Protein AF-B9SGA0-F1 (afdb_monomer_lite)

Secondary structure (DSSP, 8-state):
------S-----SSPPPGGG---SS---SS-SSEEEEEEEEE--SSSEEEE----PPTTEEEEEESSEEEE-STT-EEEEEEEEEE-S---PPP--------

Foldseek 3Di:
DDDDDPDDDDDDPDDDDPLAPQDPDGDDPPQPAKDKYKHKDFAQDAWDKDADDDDDDPQKDKDKPPRIDTGHGHGDMDMIMMMIHGNPDDPDDPPPPPDDDD

InterPro domains:
  IPR041469 Subtilisin-like protease, fibronectin type-III domain [PF17766] (20-87)

Sequence (102 aa):
MSNFVDKSYNCPSAKISLLDFNYPSSTVPNLSENATLTRTLKNVGTPGVYTVRIRARKGISIKIVPTRLKFSKVHEEKSFKHSMVSRGAQCKEPNSSEKSNN

Structure (mmCIF, N/CA/C/O backbone):
data_AF-B9SGA0-F1
#
_entry.id   AF-B9SGA0-F1
#
loop_
_atom_site.group_PDB
_atom_site.id
_atom_site.type_symbol
_atom_site.label_atom_id
_atom_site.label_alt_id
_atom_site.label_comp_id
_atom_site.label_asym_id
_atom_site.label_entity_id
_atom_site.label_seq_id
_atom_site.pdbx_PDB_ins_code
_atom_site.Cartn_x
_atom_site.Cartn_y
_atom_site.Cartn_z
_atom_site.occupancy
_atom_site.B_iso_or_equiv
_atom_site.auth_seq_id
_atom_site.auth_comp_id
_atom_site.auth_asym_id
_atom_site.auth_atom_id
_atom_site.pdbx_PDB_model_num
ATOM 1 N N . MET A 1 1 ? -31.562 17.131 -8.880 1.00 44.41 1 MET A N 1
ATOM 2 C CA . MET A 1 1 ? -31.060 18.286 -9.655 1.00 44.41 1 MET A CA 1
ATOM 3 C C . MET A 1 1 ? -29.544 18.184 -9.709 1.00 44.41 1 MET A C 1
ATOM 5 O O . MET A 1 1 ? -28.936 18.131 -8.648 1.00 44.41 1 MET A O 1
ATOM 9 N N . SER A 1 2 ? -28.939 18.057 -10.892 1.00 53.75 2 SER A N 1
ATOM 10 C CA . SER A 1 2 ? -27.478 18.075 -11.037 1.00 53.75 2 SER A CA 1
ATOM 11 C C . SER A 1 2 ? -27.015 19.504 -11.304 1.00 53.75 2 SER A C 1
ATOM 13 O O . SER A 1 2 ? -27.454 20.129 -12.265 1.00 53.75 2 SER A O 1
ATOM 15 N N . ASN A 1 3 ? -26.128 20.015 -10.455 1.00 66.00 3 ASN A N 1
ATOM 16 C CA . ASN A 1 3 ? -25.464 21.289 -10.693 1.00 66.00 3 ASN A CA 1
ATOM 17 C C . ASN A 1 3 ? -24.297 21.041 -11.648 1.00 66.00 3 ASN A C 1
ATOM 19 O O . ASN A 1 3 ? -23.238 20.574 -11.230 1.00 66.00 3 ASN A O 1
ATOM 23 N N . PHE A 1 4 ? -24.510 21.306 -12.933 1.00 71.56 4 PHE A N 1
ATOM 24 C CA . PHE A 1 4 ? -23.408 21.399 -13.880 1.00 71.56 4 PHE A CA 1
ATOM 25 C C . PHE A 1 4 ? -22.698 22.731 -13.646 1.00 71.56 4 PHE A C 1
ATOM 27 O O . PHE A 1 4 ? -23.322 23.790 -13.620 1.00 71.56 4 PHE A O 1
ATOM 34 N N . VAL A 1 5 ? -21.394 22.665 -13.388 1.00 75.88 5 VAL A N 1
ATOM 35 C CA . VAL A 1 5 ? -20.569 23.851 -13.168 1.00 75.88 5 VAL A CA 1
ATOM 36 C C . VAL A 1 5 ? -20.267 24.461 -14.534 1.00 75.88 5 VAL A C 1
ATOM 38 O O . VAL A 1 5 ? -19.469 23.916 -15.285 1.00 75.88 5 VAL A O 1
ATOM 41 N N . ASP A 1 6 ? -20.882 25.602 -14.837 1.00 74.31 6 ASP A N 1
ATOM 42 C CA . ASP A 1 6 ? -20.720 26.344 -16.102 1.00 74.31 6 ASP A CA 1
ATOM 43 C C . ASP A 1 6 ? -19.403 27.158 -16.155 1.00 74.31 6 ASP A C 1
ATOM 45 O O . ASP A 1 6 ? -19.287 28.199 -16.799 1.00 74.31 6 ASP A O 1
ATOM 49 N N . LYS A 1 7 ? -18.390 26.722 -15.392 1.00 80.81 7 LYS A N 1
ATOM 50 C CA . LYS A 1 7 ? -17.069 27.355 -15.280 1.00 80.81 7 LYS A CA 1
ATOM 51 C C . LYS A 1 7 ? -15.987 26.353 -15.655 1.00 80.81 7 LYS A C 1
ATOM 53 O O . LYS A 1 7 ? -16.015 25.210 -15.205 1.00 80.81 7 LYS A O 1
ATOM 58 N N . SER A 1 8 ? -15.001 26.813 -16.425 1.00 84.19 8 SER A N 1
ATOM 59 C CA . SER A 1 8 ? -13.836 26.007 -16.797 1.00 84.19 8 SER A CA 1
ATOM 60 C C . SER A 1 8 ? -13.065 25.551 -15.553 1.00 84.19 8 SER A C 1
ATOM 62 O O . SER A 1 8 ? -12.683 26.371 -14.713 1.00 84.19 8 SER A O 1
ATOM 64 N N . TYR A 1 9 ? -12.843 24.240 -15.432 1.00 85.00 9 TYR A N 1
ATOM 65 C CA . TYR A 1 9 ? -11.999 23.655 -14.395 1.00 85.00 9 TYR A CA 1
ATOM 66 C C . TYR A 1 9 ? -10.573 23.509 -14.921 1.00 85.00 9 TYR A C 1
ATOM 68 O O . TYR A 1 9 ? -10.313 22.743 -15.848 1.00 85.00 9 TYR A O 1
ATOM 76 N N . ASN A 1 10 ? -9.637 24.221 -14.298 1.00 87.12 10 ASN A N 1
ATOM 77 C CA . ASN A 1 10 ? -8.222 24.059 -14.597 1.00 87.12 10 ASN A CA 1
ATOM 78 C C . ASN A 1 10 ? -7.682 22.850 -13.831 1.00 87.12 10 ASN A C 1
ATOM 80 O O . ASN A 1 10 ? -7.565 22.884 -12.603 1.00 87.12 10 ASN A O 1
ATOM 84 N N . CYS A 1 11 ? -7.348 21.785 -14.560 1.00 84.12 11 CYS A N 1
ATOM 85 C CA . CYS A 1 11 ? -6.691 20.622 -13.980 1.00 84.12 11 CYS A CA 1
ATOM 86 C C . CYS A 1 11 ? -5.338 21.021 -13.364 1.00 84.12 11 CYS A C 1
ATOM 88 O O . CYS A 1 11 ? -4.612 21.823 -13.959 1.00 84.12 11 CYS A O 1
ATOM 90 N N . PRO A 1 12 ? -4.961 20.447 -12.207 1.00 87.25 12 PRO A N 1
ATOM 91 C CA . PRO A 1 12 ? -3.643 20.668 -11.630 1.00 87.25 12 PRO A CA 1
ATOM 92 C C . PRO A 1 12 ? -2.533 20.338 -12.633 1.00 87.25 12 PRO A C 1
ATOM 94 O O . PRO A 1 12 ? -2.554 19.284 -13.266 1.00 87.25 12 PRO A O 1
ATOM 97 N N . SER A 1 13 ? -1.526 21.205 -12.734 1.00 85.38 13 SER A N 1
ATOM 98 C CA . SER A 1 13 ? -0.374 20.992 -13.625 1.00 85.38 13 SER A CA 1
ATOM 99 C C . SER A 1 13 ? 0.526 19.834 -13.175 1.00 85.38 13 SER A C 1
ATOM 101 O O . SER A 1 13 ? 1.343 19.333 -13.949 1.00 85.38 13 SER A O 1
ATOM 103 N N . ALA A 1 14 ? 0.408 19.417 -11.910 1.00 86.75 14 ALA A N 1
ATOM 104 C CA . ALA A 1 14 ? 1.141 18.285 -11.369 1.00 86.75 14 ALA A CA 1
ATOM 105 C C . ALA A 1 14 ? 0.648 16.981 -12.009 1.00 86.75 14 ALA A C 1
ATOM 107 O O . ALA A 1 14 ? -0.536 16.647 -11.949 1.00 86.75 14 ALA A O 1
ATOM 108 N N . LYS A 1 15 ? 1.574 16.218 -12.598 1.00 82.00 15 LYS A N 1
ATOM 109 C CA . LYS A 1 15 ? 1.257 14.911 -13.175 1.00 82.00 15 LYS A CA 1
ATOM 110 C C . LYS A 1 15 ? 0.830 13.955 -12.065 1.00 82.00 15 LYS A C 1
ATOM 112 O O . LYS A 1 15 ? 1.615 13.640 -11.173 1.00 82.00 15 LYS A O 1
ATOM 117 N N . ILE A 1 16 ? -0.404 13.472 -12.147 1.00 83.38 16 ILE A N 1
ATOM 118 C CA . ILE A 1 16 ? -0.903 12.415 -11.272 1.00 83.38 16 ILE A CA 1
ATOM 119 C C . ILE A 1 16 ? -0.401 11.079 -11.818 1.00 83.38 16 ILE A C 1
ATOM 121 O O . ILE A 1 16 ? -0.574 10.761 -12.994 1.00 83.38 16 ILE A O 1
ATOM 125 N N . SER A 1 17 ? 0.221 10.287 -10.953 1.00 85.62 17 SER A N 1
ATOM 126 C CA . SER A 1 17 ? 0.647 8.934 -11.284 1.00 85.62 17 SER A CA 1
ATOM 127 C C . SER A 1 17 ? -0.562 7.999 -11.303 1.00 85.62 17 SER A C 1
ATOM 129 O O . SER A 1 17 ? -1.212 7.781 -10.279 1.00 85.62 17 SER A O 1
ATOM 131 N N . LEU A 1 18 ? -0.843 7.395 -12.460 1.00 86.00 18 LEU A N 1
ATOM 132 C CA . LEU A 1 18 ? -1.872 6.353 -12.580 1.00 86.00 18 LEU A CA 1
ATOM 133 C C . LEU A 1 18 ? -1.567 5.139 -11.689 1.00 86.00 18 LEU A C 1
ATOM 135 O O . LEU A 1 18 ? -2.479 4.435 -11.258 1.00 86.00 18 LEU A O 1
ATOM 139 N N . LEU A 1 19 ? -0.289 4.912 -11.364 1.00 87.88 19 LEU A N 1
ATOM 140 C CA . LEU A 1 19 ? 0.126 3.833 -10.475 1.00 87.88 19 LEU A CA 1
ATOM 141 C C . LEU A 1 19 ? -0.335 4.053 -9.032 1.00 87.88 19 LEU A C 1
ATOM 143 O O . LEU A 1 19 ? -0.446 3.073 -8.301 1.00 87.88 19 LEU A O 1
ATOM 147 N N . ASP A 1 20 ? -0.660 5.280 -8.625 1.00 84.31 20 ASP A N 1
ATOM 148 C CA . ASP A 1 20 ? -1.061 5.617 -7.253 1.00 84.31 20 ASP A CA 1
ATOM 149 C C . ASP A 1 20 ? -2.583 5.669 -7.048 1.00 84.31 20 ASP A C 1
ATOM 151 O O . ASP A 1 20 ? -3.059 5.955 -5.950 1.00 84.31 20 ASP A O 1
ATOM 155 N N . PHE A 1 21 ? -3.369 5.320 -8.071 1.00 90.50 21 PHE A N 1
ATOM 156 C CA . PHE A 1 21 ?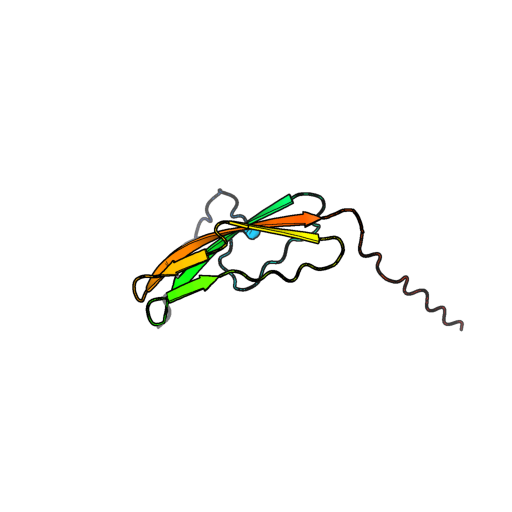 -4.819 5.194 -7.936 1.00 90.50 21 PHE A CA 1
ATOM 157 C C . PHE A 1 21 ? -5.170 4.081 -6.948 1.00 90.50 21 PHE A C 1
ATOM 159 O O . PHE A 1 21 ? -4.704 2.950 -7.084 1.00 90.50 21 PHE A O 1
ATOM 166 N N . ASN A 1 22 ? -6.038 4.369 -5.977 1.00 92.19 22 ASN A N 1
ATOM 167 C CA . ASN A 1 22 ? -6.440 3.404 -4.953 1.00 92.19 22 ASN A CA 1
ATOM 168 C C . ASN A 1 22 ? -7.472 2.384 -5.471 1.00 92.19 22 ASN A C 1
ATOM 170 O O . ASN A 1 22 ? -8.592 2.293 -4.972 1.00 92.19 22 ASN A O 1
ATOM 174 N N . TYR A 1 23 ? -7.101 1.650 -6.515 1.00 93.19 23 TYR A N 1
ATOM 175 C CA . TYR A 1 23 ? -7.946 0.682 -7.199 1.00 93.19 23 TYR A CA 1
ATOM 176 C C . TYR A 1 23 ? -7.677 -0.745 -6.680 1.00 93.19 23 TYR A C 1
ATOM 178 O O . TYR A 1 23 ? -6.535 -1.052 -6.315 1.00 93.19 23 TYR A O 1
ATOM 186 N N . PRO A 1 24 ? -8.688 -1.641 -6.646 1.00 92.19 24 PRO A N 1
ATOM 187 C CA . PRO A 1 24 ? -8.530 -3.018 -6.159 1.00 92.19 24 PRO A CA 1
ATOM 188 C C . PRO A 1 24 ? -7.679 -3.911 -7.077 1.00 92.19 24 PRO A C 1
ATOM 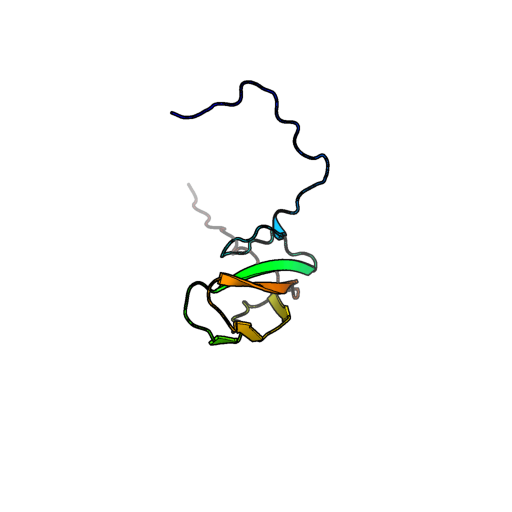190 O O . PRO A 1 24 ? -7.385 -5.053 -6.725 1.00 92.19 24 PRO A O 1
ATOM 193 N N . SER A 1 25 ? -7.265 -3.405 -8.238 1.00 91.75 25 SER A N 1
ATOM 194 C CA . SER A 1 25 ? -6.307 -4.043 -9.136 1.00 91.75 25 SER A CA 1
ATOM 195 C C . SER A 1 25 ? -5.186 -3.072 -9.511 1.00 91.75 25 SER A C 1
ATOM 197 O O . SER A 1 25 ? -5.331 -1.851 -9.437 1.00 91.75 25 SER A O 1
ATOM 199 N N . SER A 1 26 ? -4.043 -3.633 -9.900 1.00 87.06 26 SER A N 1
ATOM 200 C CA . SER A 1 26 ? -2.869 -2.875 -10.329 1.00 87.06 26 SER A CA 1
ATOM 201 C C . SER A 1 26 ? -2.429 -3.368 -11.699 1.00 87.06 26 SER A C 1
ATOM 203 O O . SER A 1 26 ? -2.108 -4.546 -11.851 1.00 87.06 26 SER A O 1
ATOM 205 N N . THR A 1 27 ? -2.357 -2.454 -12.664 1.00 88.44 27 THR A N 1
ATOM 206 C CA . THR A 1 27 ? -1.791 -2.709 -13.990 1.00 88.44 27 THR A CA 1
ATOM 207 C C . THR A 1 27 ? -0.566 -1.828 -14.161 1.00 88.44 27 THR A C 1
ATOM 209 O O . THR A 1 27 ? -0.665 -0.606 -14.078 1.00 88.44 27 THR A O 1
ATOM 212 N N . VAL A 1 28 ? 0.588 -2.452 -14.392 1.00 87.88 28 VAL A N 1
ATOM 213 C CA . VAL A 1 28 ? 1.826 -1.749 -14.734 1.00 87.88 28 VAL A CA 1
ATOM 214 C C . VAL A 1 28 ? 2.111 -2.020 -16.210 1.00 87.88 28 VAL A C 1
ATOM 216 O O . VAL A 1 28 ? 2.482 -3.149 -16.542 1.00 87.88 28 VAL A O 1
ATOM 219 N N . PRO A 1 29 ? 1.904 -1.042 -17.108 1.00 83.50 29 PRO A N 1
ATOM 220 C CA . PRO A 1 29 ? 2.264 -1.211 -18.508 1.00 83.50 29 PRO A CA 1
ATOM 221 C C . PRO A 1 29 ? 3.787 -1.300 -18.627 1.00 83.50 29 PRO A C 1
ATOM 223 O O . PRO A 1 29 ? 4.495 -0.550 -17.961 1.00 83.50 29 PRO A O 1
ATOM 226 N N . ASN A 1 30 ? 4.280 -2.204 -19.478 1.00 82.56 30 ASN A N 1
ATOM 227 C CA . ASN A 1 30 ? 5.702 -2.335 -19.810 1.00 82.56 30 ASN A CA 1
ATOM 228 C C . ASN A 1 30 ? 6.621 -2.338 -18.576 1.00 82.56 30 ASN A C 1
ATOM 230 O O . ASN A 1 30 ? 7.427 -1.431 -18.386 1.00 82.56 30 ASN A O 1
ATOM 234 N N . LEU A 1 31 ? 6.503 -3.370 -17.733 1.00 84.50 31 LEU A N 1
ATOM 235 C CA . LEU A 1 31 ? 7.372 -3.565 -16.569 1.00 84.50 31 LEU A CA 1
ATOM 236 C C . LEU A 1 31 ? 8.809 -3.927 -17.011 1.00 84.50 31 LEU A C 1
ATOM 238 O O . LEU A 1 31 ? 9.220 -5.084 -16.933 1.00 84.50 31 LEU A O 1
ATOM 242 N N . SER A 1 32 ? 9.557 -2.946 -17.515 1.00 71.25 32 SER A N 1
ATOM 243 C CA . SER A 1 32 ? 10.982 -3.050 -17.863 1.00 71.25 32 SER A CA 1
ATOM 244 C C . SER A 1 32 ? 11.888 -2.850 -16.648 1.00 71.25 32 SER A C 1
ATOM 246 O O . SER A 1 32 ? 12.975 -3.417 -16.588 1.00 71.25 32 SER A O 1
ATOM 248 N N . GLU A 1 33 ? 11.419 -2.083 -15.663 1.00 76.38 33 GLU A N 1
ATOM 249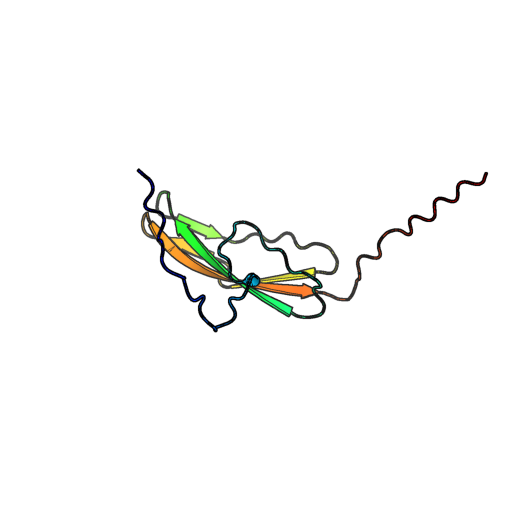 C CA . GLU A 1 33 ? 12.156 -1.732 -14.450 1.00 76.38 33 GLU A CA 1
ATOM 250 C C . GLU A 1 33 ? 11.419 -2.215 -13.180 1.00 76.38 33 GLU A C 1
ATOM 252 O O . GLU A 1 33 ? 10.867 -3.319 -13.119 1.00 76.38 33 GLU A O 1
ATOM 257 N N . ASN A 1 34 ? 11.427 -1.379 -12.139 1.00 89.00 34 ASN A N 1
ATOM 258 C CA . ASN A 1 34 ? 10.728 -1.551 -10.879 1.00 89.00 34 ASN A CA 1
ATOM 259 C C . ASN A 1 34 ? 9.565 -0.557 -10.806 1.00 89.00 34 ASN A C 1
ATOM 261 O O . ASN A 1 34 ? 9.772 0.651 -10.888 1.00 89.00 34 ASN A O 1
ATOM 265 N N . ALA A 1 35 ? 8.354 -1.056 -10.578 1.00 91.25 35 ALA A N 1
ATOM 266 C CA . ALA A 1 35 ? 7.195 -0.219 -10.305 1.00 91.25 35 ALA A CA 1
ATOM 267 C C . ALA A 1 35 ? 6.807 -0.339 -8.835 1.00 91.25 35 ALA A C 1
ATOM 269 O O . ALA A 1 35 ? 6.546 -1.438 -8.349 1.00 91.25 35 ALA A O 1
ATOM 270 N N . THR A 1 36 ? 6.738 0.790 -8.131 1.00 92.62 36 THR A N 1
ATOM 271 C CA . THR A 1 36 ? 6.247 0.849 -6.750 1.00 92.62 36 THR A CA 1
ATOM 272 C C . THR A 1 36 ? 4.920 1.584 -6.712 1.00 92.62 36 THR A C 1
ATOM 274 O O . THR A 1 36 ? 4.804 2.679 -7.247 1.00 92.62 36 THR A O 1
ATOM 277 N N . LEU A 1 37 ? 3.930 0.968 -6.074 1.00 92.62 37 LEU A N 1
ATOM 278 C CA . LEU A 1 37 ? 2.563 1.459 -6.001 1.00 92.62 37 LEU A CA 1
ATOM 279 C C . LEU A 1 37 ? 2.149 1.597 -4.537 1.00 92.62 37 LEU A C 1
ATOM 281 O O . LEU A 1 37 ? 2.435 0.714 -3.717 1.00 92.62 37 LEU A O 1
ATOM 285 N N . THR A 1 38 ? 1.437 2.675 -4.218 1.00 94.44 38 THR A N 1
ATOM 286 C CA . THR A 1 38 ? 0.865 2.893 -2.883 1.00 94.44 38 THR A CA 1
ATOM 287 C C . THR A 1 38 ? -0.635 2.623 -2.899 1.00 94.44 38 THR A C 1
ATOM 289 O O . THR A 1 38 ? -1.356 3.091 -3.778 1.00 94.44 38 THR A O 1
ATOM 292 N N . ARG A 1 39 ? -1.125 1.849 -1.931 1.00 95.06 39 ARG A N 1
ATOM 293 C CA . ARG A 1 39 ? -2.556 1.560 -1.762 1.00 95.06 39 ARG A CA 1
ATOM 294 C C . ARG A 1 39 ? -2.976 1.848 -0.337 1.00 95.06 39 ARG A C 1
ATOM 296 O O . ARG A 1 39 ? -2.204 1.593 0.585 1.00 95.06 39 ARG A O 1
ATOM 303 N N . THR A 1 40 ? -4.200 2.332 -0.170 1.00 96.31 40 THR A N 1
ATOM 304 C CA . THR A 1 40 ? -4.794 2.646 1.130 1.00 96.31 40 THR A CA 1
ATOM 305 C C . THR A 1 40 ? -6.038 1.801 1.324 1.00 96.31 40 THR A C 1
ATOM 307 O O . THR A 1 40 ? -6.986 1.864 0.547 1.00 96.31 40 THR A O 1
ATOM 310 N N . LEU A 1 41 ? -6.042 0.991 2.373 1.00 96.56 41 LEU A N 1
ATOM 311 C CA . LEU A 1 41 ? -7.183 0.168 2.740 1.00 96.56 41 LEU A CA 1
ATOM 312 C C . LEU A 1 41 ? -7.944 0.840 3.870 1.00 96.56 41 LEU A C 1
ATOM 314 O O . LEU A 1 41 ? -7.334 1.277 4.845 1.00 96.56 41 LEU A O 1
ATOM 318 N N . LYS A 1 42 ? -9.270 0.850 3.755 1.00 97.75 42 LYS A N 1
ATOM 319 C CA . LYS A 1 42 ? -10.184 1.240 4.823 1.00 97.75 42 LYS A CA 1
ATOM 320 C C . LYS A 1 42 ? -10.838 -0.005 5.395 1.00 97.75 42 LYS A C 1
ATOM 322 O O . LYS A 1 42 ? -11.458 -0.770 4.658 1.00 97.75 42 LYS A O 1
ATOM 327 N N . ASN A 1 43 ? -10.719 -0.206 6.701 1.00 98.12 43 ASN A N 1
ATOM 328 C CA . ASN A 1 43 ? -11.458 -1.269 7.362 1.00 98.12 43 ASN A CA 1
ATOM 329 C C . ASN A 1 43 ? -12.938 -0.883 7.466 1.00 98.12 43 ASN A C 1
ATOM 331 O O . ASN A 1 43 ? -13.272 0.119 8.087 1.00 98.12 43 ASN A O 1
ATOM 335 N N . VAL A 1 44 ? -13.823 -1.685 6.886 1.00 97.94 44 VAL A N 1
ATOM 336 C CA . VAL A 1 44 ? -15.283 -1.490 6.956 1.00 97.94 44 VAL A CA 1
ATOM 337 C C . VAL A 1 44 ? -15.975 -2.539 7.834 1.00 97.94 44 VAL A C 1
ATOM 339 O O . VAL A 1 44 ? -17.194 -2.535 7.942 1.00 97.94 44 VAL A O 1
ATOM 342 N N . GLY A 1 45 ? -15.203 -3.429 8.469 1.00 96.50 45 GLY A N 1
ATOM 343 C CA . GLY A 1 45 ? -15.690 -4.460 9.386 1.00 96.50 45 GLY A CA 1
ATOM 344 C C . GLY A 1 45 ? -15.125 -4.306 10.798 1.00 96.50 45 GLY A C 1
ATOM 345 O O . GLY A 1 45 ? -14.568 -3.267 11.162 1.00 96.50 45 GLY A O 1
ATOM 346 N N . THR A 1 46 ? -15.245 -5.356 11.608 1.00 97.94 46 THR A N 1
ATOM 347 C CA . THR A 1 46 ? -14.699 -5.384 12.973 1.00 97.94 46 THR A CA 1
ATOM 348 C C . THR A 1 46 ? -13.167 -5.256 12.982 1.00 97.94 46 THR A C 1
ATOM 350 O O . THR A 1 46 ? -12.514 -5.564 11.981 1.00 97.94 46 THR A O 1
ATOM 353 N N . PRO A 1 47 ? -12.560 -4.812 14.098 1.00 98.31 47 PRO A N 1
ATOM 354 C CA . PRO A 1 47 ? -11.106 -4.787 14.257 1.00 98.31 47 PRO A CA 1
ATOM 355 C C . PRO A 1 47 ? -10.455 -6.139 13.937 1.00 98.31 47 PRO A C 1
ATOM 357 O O . PRO A 1 47 ? -11.018 -7.193 14.229 1.00 98.31 47 PRO A O 1
ATOM 360 N N . GLY A 1 48 ? -9.256 -6.119 13.355 1.00 98.06 48 GLY A N 1
ATOM 361 C CA . GLY A 1 48 ? -8.587 -7.337 12.906 1.00 98.06 48 GLY A CA 1
ATOM 362 C C . GLY A 1 48 ? -7.176 -7.120 12.367 1.00 98.06 48 GLY A C 1
ATOM 363 O O . GLY A 1 48 ? -6.739 -5.994 12.123 1.00 98.06 48 GLY A O 1
ATOM 364 N N . VAL A 1 49 ? -6.447 -8.223 12.180 1.00 98.25 49 VAL A N 1
ATOM 365 C CA . VAL A 1 49 ? -5.095 -8.229 11.606 1.00 98.25 49 VAL A CA 1
ATOM 366 C C . VAL A 1 49 ? -5.113 -8.964 10.273 1.00 98.25 49 VAL A C 1
ATOM 368 O O . VAL A 1 49 ? -5.408 -10.154 10.211 1.00 98.25 49 VAL A O 1
ATOM 371 N N . TYR A 1 50 ? -4.731 -8.266 9.211 1.00 97.31 50 TYR A N 1
ATOM 372 C CA . TYR A 1 50 ? -4.672 -8.797 7.856 1.00 97.31 50 TYR A CA 1
ATOM 373 C C . TYR A 1 50 ? -3.221 -9.085 7.492 1.00 97.31 50 TYR A C 1
ATOM 375 O O . TYR A 1 50 ? -2.360 -8.217 7.625 1.00 97.31 50 TYR A O 1
ATOM 383 N N . THR A 1 51 ? -2.946 -10.309 7.040 1.00 97.88 51 THR A N 1
ATOM 384 C CA . THR A 1 51 ? -1.615 -10.726 6.579 1.00 97.88 51 THR A CA 1
ATOM 385 C C . THR A 1 51 ? -1.645 -10.953 5.077 1.00 97.88 51 THR A C 1
ATOM 387 O O . THR A 1 51 ? -2.494 -11.677 4.561 1.00 97.88 51 THR A O 1
ATOM 390 N N . VAL A 1 52 ? -0.700 -10.338 4.380 1.00 96.38 52 VAL A N 1
ATOM 391 C CA . VAL A 1 52 ? -0.576 -10.403 2.928 1.00 96.38 52 VAL A CA 1
ATOM 392 C C . VAL A 1 52 ? -0.186 -11.814 2.484 1.00 96.38 52 VAL A C 1
ATOM 394 O O . VAL A 1 52 ? 0.695 -12.446 3.067 1.00 96.38 52 VAL A O 1
ATOM 397 N N . ARG A 1 53 ? -0.812 -12.290 1.404 1.00 96.00 53 ARG A N 1
ATOM 398 C CA . ARG A 1 53 ? -0.424 -13.510 0.686 1.00 96.00 53 ARG A CA 1
ATOM 399 C C . ARG A 1 53 ? -0.111 -13.156 -0.761 1.00 96.00 53 ARG A C 1
ATOM 401 O O . ARG A 1 53 ? -0.880 -12.447 -1.400 1.00 96.00 53 ARG A O 1
ATOM 408 N N . ILE A 1 54 ? 1.012 -13.654 -1.270 1.00 93.25 54 ILE A N 1
ATOM 409 C CA . ILE A 1 54 ? 1.506 -13.331 -2.611 1.00 93.25 54 ILE A CA 1
ATOM 410 C C . ILE A 1 54 ? 1.533 -14.607 -3.445 1.00 93.25 54 ILE A C 1
ATOM 412 O O . ILE A 1 54 ? 2.098 -15.616 -3.030 1.00 93.25 54 ILE A O 1
ATOM 416 N N . ARG A 1 55 ? 0.945 -14.545 -4.640 1.00 92.69 55 ARG A N 1
ATOM 417 C CA . ARG A 1 55 ? 1.101 -15.553 -5.694 1.00 92.69 55 ARG A CA 1
ATOM 418 C C . ARG A 1 55 ? 1.721 -14.874 -6.909 1.00 92.69 55 ARG A C 1
ATOM 420 O O . ARG A 1 55 ? 1.014 -14.295 -7.727 1.00 92.69 55 ARG A O 1
ATOM 427 N N . ALA A 1 56 ? 3.048 -14.876 -6.976 1.00 88.56 56 ALA A N 1
ATOM 428 C CA . ALA A 1 56 ? 3.775 -14.252 -8.076 1.00 88.56 56 ALA A CA 1
ATOM 429 C C . ALA A 1 56 ? 3.771 -15.158 -9.318 1.00 88.56 56 ALA A C 1
ATOM 431 O O . ALA A 1 56 ? 3.927 -16.375 -9.205 1.00 88.56 56 ALA A O 1
ATOM 432 N N . ARG A 1 57 ? 3.601 -14.563 -10.504 1.00 86.75 57 ARG A N 1
ATOM 433 C CA . ARG A 1 57 ? 3.774 -15.266 -11.785 1.00 86.75 57 ARG A CA 1
ATOM 434 C C . ARG A 1 57 ? 5.265 -15.433 -12.099 1.00 86.75 57 ARG A C 1
ATOM 436 O O . ARG A 1 57 ? 6.096 -14.655 -11.630 1.00 86.75 57 ARG A O 1
ATOM 443 N N . LYS A 1 58 ? 5.604 -16.433 -12.920 1.00 87.88 58 LYS A N 1
ATOM 444 C CA . LYS A 1 58 ? 6.977 -16.647 -13.405 1.00 87.88 58 LYS A CA 1
ATOM 445 C C . LYS A 1 58 ? 7.495 -15.370 -14.078 1.00 87.88 58 LYS A C 1
ATOM 447 O O . LYS A 1 58 ? 6.759 -14.725 -14.813 1.00 87.88 58 LYS A O 1
ATOM 452 N N . GLY A 1 59 ? 8.746 -15.010 -13.802 1.00 87.19 59 GLY A N 1
ATOM 453 C CA . GLY A 1 59 ? 9.367 -13.806 -14.361 1.00 87.19 59 GLY A CA 1
ATOM 454 C C . GLY A 1 59 ? 8.992 -12.499 -13.655 1.00 87.19 59 GLY A C 1
ATOM 455 O O . GLY A 1 59 ? 9.510 -11.462 -14.043 1.00 87.19 59 GLY A O 1
ATOM 456 N N . ILE A 1 60 ? 8.163 -12.515 -12.603 1.00 89.75 60 ILE A N 1
ATOM 457 C CA . ILE A 1 60 ? 7.825 -11.314 -11.821 1.00 89.75 60 ILE A CA 1
ATOM 458 C C . ILE A 1 60 ? 8.126 -11.551 -10.341 1.00 89.75 60 ILE A C 1
ATOM 460 O O . ILE A 1 60 ? 7.754 -12.566 -9.758 1.00 89.75 60 ILE A O 1
ATOM 464 N N . SER A 1 61 ? 8.780 -10.580 -9.711 1.00 91.12 61 SER A N 1
ATOM 465 C CA . SER A 1 61 ? 8.983 -10.513 -8.266 1.00 91.12 61 SER A CA 1
ATOM 466 C C . SER A 1 61 ? 8.070 -9.460 -7.665 1.00 91.12 61 SER A C 1
ATOM 468 O O . SER A 1 61 ? 8.016 -8.343 -8.170 1.00 91.12 61 SER A O 1
ATOM 470 N N . ILE A 1 62 ? 7.406 -9.789 -6.559 1.00 93.25 62 ILE A N 1
ATOM 471 C CA . ILE A 1 62 ? 6.534 -8.857 -5.837 1.00 93.25 62 ILE A CA 1
ATOM 472 C C . ILE A 1 62 ? 7.033 -8.731 -4.397 1.00 93.25 62 ILE A C 1
ATOM 474 O O . ILE A 1 62 ? 7.263 -9.741 -3.731 1.00 93.25 62 ILE A O 1
ATOM 478 N N . LYS A 1 63 ? 7.186 -7.498 -3.910 1.00 94.50 63 LYS A N 1
ATOM 479 C CA . LYS A 1 63 ? 7.520 -7.175 -2.514 1.00 94.50 63 LYS A CA 1
ATOM 480 C C . LYS A 1 63 ? 6.443 -6.266 -1.937 1.00 94.50 63 LYS A C 1
ATOM 482 O O . LYS A 1 63 ? 6.049 -5.318 -2.600 1.00 94.50 63 LYS A O 1
ATOM 487 N N . ILE A 1 64 ? 5.982 -6.532 -0.714 1.00 95.50 64 ILE A N 1
ATOM 488 C CA . ILE A 1 64 ? 4.936 -5.741 -0.047 1.00 95.50 64 ILE A CA 1
ATOM 489 C C . ILE A 1 64 ? 5.406 -5.321 1.344 1.00 95.50 64 ILE A C 1
ATOM 491 O O . ILE A 1 64 ? 5.935 -6.147 2.087 1.00 95.50 64 ILE A O 1
ATOM 495 N N . VAL A 1 65 ? 5.218 -4.042 1.686 1.00 96.94 65 VAL A N 1
ATOM 496 C CA . VAL A 1 65 ? 5.587 -3.466 2.986 1.00 96.94 65 VAL A CA 1
ATOM 497 C C . VAL A 1 65 ? 4.497 -2.491 3.470 1.00 96.94 65 VAL A C 1
ATOM 499 O O . VAL A 1 65 ? 4.181 -1.544 2.748 1.00 96.94 65 VAL A O 1
ATOM 502 N N . PRO A 1 66 ? 3.955 -2.661 4.692 1.00 97.75 66 PRO A N 1
ATOM 503 C CA . PRO A 1 66 ? 4.151 -3.803 5.590 1.00 97.75 66 PRO A CA 1
ATOM 504 C C . PRO A 1 66 ? 3.411 -5.060 5.094 1.00 97.75 66 PRO A C 1
ATOM 506 O O . PRO A 1 66 ? 2.440 -4.974 4.348 1.00 97.75 66 PRO A O 1
ATOM 509 N N . THR A 1 67 ? 3.842 -6.247 5.534 1.00 97.38 67 THR A N 1
ATOM 510 C CA . THR A 1 67 ? 3.169 -7.526 5.212 1.00 97.38 67 THR A CA 1
ATOM 511 C C . THR A 1 67 ? 1.971 -7.823 6.115 1.00 97.38 67 THR A C 1
ATOM 513 O O . THR A 1 67 ? 1.194 -8.736 5.829 1.00 97.38 67 THR A O 1
ATOM 516 N N . ARG A 1 68 ? 1.815 -7.067 7.207 1.00 97.75 68 ARG A N 1
ATOM 517 C CA . ARG A 1 68 ? 0.705 -7.171 8.155 1.00 97.75 68 ARG A CA 1
ATOM 518 C C . ARG A 1 68 ? 0.130 -5.793 8.444 1.00 97.75 68 ARG A C 1
ATOM 520 O O . ARG A 1 68 ? 0.878 -4.858 8.717 1.00 97.75 68 ARG A O 1
ATOM 527 N N . LEU A 1 69 ? -1.193 -5.692 8.429 1.00 98.12 69 LEU A N 1
ATOM 528 C CA . LEU A 1 69 ? -1.936 -4.485 8.774 1.00 98.12 69 LEU A CA 1
ATOM 529 C C . LEU A 1 69 ? -2.915 -4.808 9.902 1.00 98.12 69 LEU A C 1
ATOM 531 O O . LEU A 1 69 ? -3.793 -5.651 9.739 1.00 98.12 69 LEU A O 1
ATOM 535 N N . LYS A 1 70 ? -2.755 -4.149 11.051 1.00 98.19 70 LYS A N 1
ATOM 536 C CA . LYS A 1 70 ? -3.666 -4.263 12.197 1.00 98.19 70 LYS A CA 1
ATOM 537 C C . LYS A 1 70 ? -4.621 -3.079 12.206 1.00 98.19 70 LYS A C 1
ATOM 539 O O . LYS A 1 70 ? -4.158 -1.968 12.416 1.00 98.19 70 LYS A O 1
ATOM 544 N N . PHE A 1 71 ? -5.913 -3.311 12.040 1.00 98.56 71 PHE A N 1
ATOM 545 C CA . PHE A 1 71 ? -6.949 -2.298 12.225 1.00 98.56 71 PHE A CA 1
ATOM 546 C C . PHE A 1 71 ? -7.588 -2.483 13.599 1.00 98.56 71 PHE A C 1
ATOM 548 O O . PHE A 1 71 ? -8.042 -3.574 13.937 1.00 98.56 71 PHE A O 1
ATOM 555 N N . SER A 1 72 ? -7.603 -1.423 14.395 1.00 98.12 72 SER A N 1
ATOM 556 C CA . SER A 1 72 ? -8.118 -1.400 15.764 1.00 98.12 72 SER A CA 1
ATOM 557 C C . SER A 1 72 ? -9.567 -0.916 15.839 1.00 98.12 72 SER A C 1
ATOM 559 O O . SER A 1 72 ? -10.216 -1.133 16.856 1.00 98.12 72 SER A O 1
ATOM 561 N N . LYS A 1 73 ? -10.088 -0.268 14.787 1.00 97.38 73 LYS A N 1
ATOM 562 C CA . LYS A 1 73 ? -11.478 0.215 14.725 1.00 97.38 73 LYS A CA 1
ATOM 563 C C . LYS A 1 73 ? -12.063 0.183 13.312 1.00 97.38 73 LYS A C 1
ATOM 565 O O . LYS A 1 73 ? -11.336 0.095 12.318 1.00 97.38 73 LYS A O 1
ATOM 570 N N . VAL A 1 74 ? -13.391 0.262 13.235 1.00 97.88 74 VAL A N 1
ATOM 571 C CA . VAL A 1 74 ? -14.118 0.468 11.973 1.00 97.88 74 VAL A CA 1
ATOM 572 C C . VAL A 1 74 ? -13.737 1.840 11.407 1.00 97.88 74 VAL A C 1
ATOM 574 O O . VAL A 1 74 ? -13.534 2.794 12.157 1.00 97.88 74 VAL A O 1
ATOM 577 N N . HIS A 1 75 ? -13.627 1.929 10.087 1.00 97.81 75 HIS A N 1
ATOM 578 C CA . HIS A 1 75 ? -13.237 3.107 9.310 1.00 97.81 75 HIS A CA 1
ATOM 579 C C . HIS A 1 75 ? -11.790 3.584 9.487 1.00 97.81 75 HIS A C 1
ATOM 581 O O . HIS A 1 75 ? -11.444 4.644 8.972 1.00 97.81 75 HIS A O 1
ATOM 587 N N . GLU A 1 76 ? -10.930 2.821 10.165 1.00 98.31 76 GLU A N 1
ATOM 588 C CA . GLU A 1 76 ? -9.495 3.104 10.168 1.00 98.31 76 GLU A CA 1
ATOM 589 C C . GLU A 1 76 ? -8.889 2.837 8.785 1.00 98.31 76 GLU A C 1
ATOM 591 O O . GLU A 1 76 ? -9.192 1.828 8.141 1.00 98.31 76 GLU A O 1
ATOM 596 N N . GLU A 1 77 ? -8.008 3.738 8.354 1.00 98.12 77 GLU A N 1
ATOM 597 C CA . GLU A 1 77 ? -7.294 3.646 7.087 1.00 98.12 77 GLU A CA 1
ATOM 598 C C . GLU A 1 77 ? -5.813 3.355 7.319 1.00 98.12 77 GLU A C 1
ATOM 600 O O . GLU A 1 77 ? -5.185 3.897 8.233 1.00 98.12 77 GLU A O 1
ATOM 605 N N . LYS A 1 78 ? -5.244 2.478 6.490 1.00 97.75 78 LYS A N 1
ATOM 606 C CA . LYS A 1 78 ? -3.808 2.191 6.480 1.00 97.75 78 LYS A CA 1
ATOM 607 C C . LYS A 1 78 ? -3.299 2.003 5.070 1.00 97.75 78 LYS A C 1
ATOM 609 O O . LYS A 1 78 ? -3.942 1.343 4.254 1.00 97.75 78 LYS A O 1
ATOM 614 N N . SER A 1 79 ? -2.103 2.516 4.821 1.00 96.81 79 SER A N 1
ATOM 615 C CA . SER A 1 79 ? -1.443 2.377 3.532 1.00 96.81 79 SER A CA 1
ATOM 616 C C . SER A 1 79 ? -0.369 1.299 3.554 1.00 96.81 79 SER A C 1
ATOM 618 O O . SER A 1 79 ? 0.300 1.071 4.563 1.00 96.81 79 SER A O 1
ATOM 620 N N . PHE A 1 80 ? -0.181 0.657 2.409 1.00 95.50 80 PHE A N 1
ATOM 621 C CA . PHE A 1 80 ? 0.943 -0.227 2.151 1.00 95.50 80 PHE A CA 1
ATOM 622 C C . PHE A 1 80 ? 1.524 0.062 0.770 1.0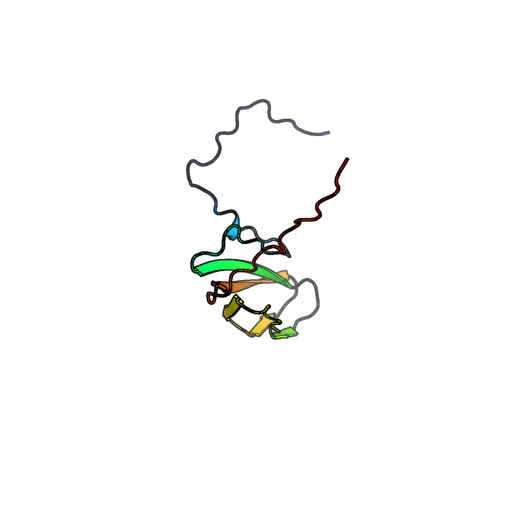0 95.50 80 PHE A C 1
ATOM 624 O O . PHE A 1 80 ? 0.840 0.555 -0.131 1.00 95.50 80 PHE A O 1
ATOM 631 N N . LYS A 1 81 ? 2.804 -0.260 0.609 1.00 94.94 81 LYS A N 1
ATOM 632 C CA . LYS A 1 81 ? 3.509 -0.170 -0.664 1.00 94.94 81 LYS A CA 1
ATOM 633 C C . LYS A 1 81 ? 3.750 -1.561 -1.208 1.00 94.94 81 LYS A C 1
ATOM 635 O O . LYS A 1 81 ? 4.127 -2.467 -0.460 1.00 94.94 81 LYS A O 1
ATOM 640 N N . HIS A 1 82 ? 3.558 -1.723 -2.509 1.00 93.56 82 HIS A N 1
ATOM 641 C CA . HIS A 1 82 ? 3.960 -2.929 -3.210 1.00 93.56 82 HIS A CA 1
ATOM 642 C C . HIS A 1 82 ? 4.836 -2.593 -4.410 1.00 93.56 82 HIS A C 1
ATOM 644 O O . HIS A 1 82 ? 4.523 -1.690 -5.180 1.00 93.56 82 HIS A O 1
ATOM 650 N N . SER A 1 83 ? 5.938 -3.322 -4.546 1.00 93.50 83 SER A N 1
ATOM 651 C CA . SER A 1 83 ? 6.907 -3.174 -5.625 1.00 93.50 83 SER A CA 1
ATOM 652 C C . SER A 1 83 ? 6.881 -4.412 -6.509 1.00 93.50 83 SER A C 1
ATOM 654 O O . SER A 1 83 ? 6.934 -5.536 -6.001 1.00 93.50 83 SER A O 1
ATOM 656 N N . MET A 1 84 ? 6.804 -4.205 -7.818 1.00 93.06 84 MET A N 1
ATOM 657 C CA . MET A 1 84 ? 6.867 -5.242 -8.841 1.00 93.06 84 MET A CA 1
ATOM 658 C C . MET A 1 84 ? 8.157 -5.072 -9.634 1.00 93.06 84 MET A C 1
ATOM 660 O O . MET A 1 84 ? 8.481 -3.964 -10.049 1.00 93.06 84 MET A O 1
ATOM 664 N N . VAL A 1 85 ? 8.884 -6.165 -9.847 1.00 91.12 85 VAL A N 1
ATOM 665 C CA . VAL A 1 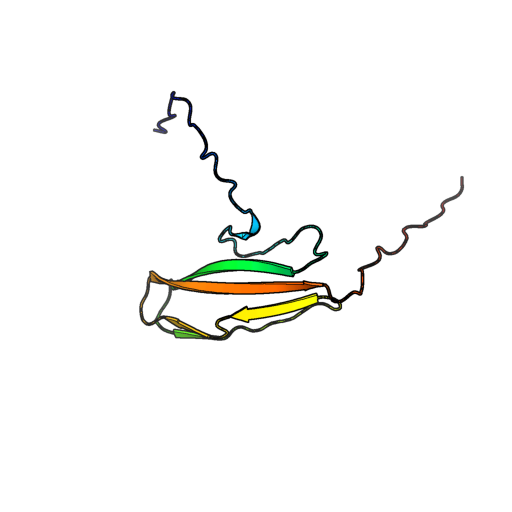85 ? 10.133 -6.173 -10.619 1.00 91.12 85 VAL A CA 1
ATOM 666 C C . VAL A 1 85 ? 10.085 -7.315 -11.622 1.00 91.12 85 VAL A C 1
ATOM 668 O O . VAL A 1 85 ? 9.809 -8.457 -11.240 1.00 91.12 85 VAL A O 1
ATOM 671 N N . SER A 1 86 ? 10.373 -7.023 -12.889 1.00 88.94 86 SER A N 1
ATOM 672 C CA . SER A 1 86 ? 10.541 -8.052 -13.916 1.00 88.94 86 SER A CA 1
ATOM 673 C C . SER A 1 86 ? 11.887 -8.752 -13.741 1.00 88.94 86 SER A C 1
ATOM 675 O O . SER A 1 86 ? 12.941 -8.125 -13.684 1.00 88.94 86 SER A O 1
ATOM 677 N N . ARG A 1 87 ? 11.861 -10.078 -13.629 1.00 78.88 87 AR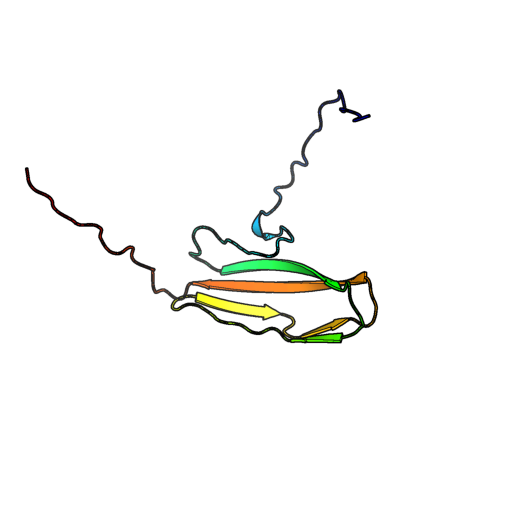G A N 1
ATOM 678 C CA . ARG A 1 87 ? 13.046 -10.937 -13.607 1.00 78.88 87 ARG A CA 1
ATOM 679 C C . ARG A 1 87 ? 13.226 -11.565 -14.985 1.00 78.88 87 ARG A C 1
ATOM 681 O O . ARG A 1 87 ? 12.985 -12.756 -15.127 1.00 78.88 87 ARG A O 1
ATOM 688 N N . GLY A 1 88 ? 13.593 -10.763 -15.986 1.00 64.44 88 GLY A N 1
ATOM 689 C CA . GLY A 1 88 ? 14.262 -11.166 -17.239 1.00 64.44 88 GLY A CA 1
ATOM 690 C C . GLY A 1 88 ? 13.633 -12.237 -18.152 1.00 64.44 88 GLY A C 1
ATOM 691 O O . GLY A 1 88 ? 14.116 -12.423 -19.263 1.00 64.44 88 GLY A O 1
ATOM 692 N N . ALA A 1 89 ? 12.569 -12.932 -17.759 1.00 58.28 89 ALA A N 1
ATOM 693 C CA . ALA A 1 89 ? 11.844 -13.857 -18.614 1.00 58.28 89 ALA A CA 1
ATOM 694 C C . ALA A 1 89 ? 10.693 -13.084 -19.249 1.00 58.28 89 ALA A C 1
ATOM 696 O O . ALA A 1 89 ? 9.617 -12.963 -18.665 1.00 58.28 89 ALA A O 1
ATOM 697 N N . GLN A 1 90 ? 10.943 -12.521 -20.430 1.00 53.88 90 GLN A N 1
ATOM 698 C CA . GLN A 1 90 ? 9.870 -11.990 -21.258 1.00 53.88 90 GLN A CA 1
ATOM 699 C C . GLN A 1 90 ? 8.830 -13.098 -21.464 1.00 53.88 90 GLN A C 1
ATOM 701 O O . GLN A 1 90 ? 9.177 -14.210 -21.874 1.00 53.88 90 GLN A O 1
ATOM 706 N N . CYS A 1 91 ? 7.559 -12.799 -21.194 1.00 54.31 91 CYS A N 1
ATOM 707 C CA . CYS A 1 91 ? 6.477 -13.549 -21.813 1.00 54.31 91 CYS A CA 1
ATOM 708 C C . CYS A 1 91 ? 6.609 -13.292 -23.314 1.00 54.31 91 CYS A C 1
ATOM 710 O O . CYS A 1 91 ? 6.156 -12.258 -23.794 1.00 54.31 91 CYS A O 1
ATOM 712 N N . LYS A 1 92 ? 7.290 -14.178 -24.046 1.00 45.25 92 LYS A N 1
ATOM 713 C CA . LYS A 1 92 ? 7.148 -14.179 -25.497 1.00 45.25 92 LYS A CA 1
ATOM 714 C C . LYS A 1 92 ? 5.698 -14.539 -25.779 1.00 45.25 92 LYS A C 1
ATOM 716 O O . LYS A 1 92 ? 5.219 -15.559 -25.276 1.00 45.25 92 LYS A O 1
ATOM 721 N N . GLU A 1 93 ? 5.003 -13.690 -26.526 1.00 46.47 93 GLU A N 1
ATOM 722 C CA . GLU A 1 93 ? 3.769 -14.113 -27.175 1.00 46.47 93 GLU A CA 1
ATOM 723 C C . GLU A 1 93 ? 4.076 -15.400 -27.954 1.00 46.47 93 GLU A C 1
ATOM 725 O O . GLU A 1 93 ? 5.126 -15.480 -28.605 1.00 46.47 93 GLU A O 1
ATOM 730 N N . PRO A 1 94 ? 3.241 -16.449 -27.853 1.00 41.56 94 PRO A N 1
ATOM 731 C CA . PRO A 1 94 ? 3.350 -17.548 -28.791 1.00 41.56 94 PRO A CA 1
ATOM 732 C C . PRO A 1 94 ? 3.177 -16.954 -30.190 1.00 41.56 94 PRO A C 1
ATOM 734 O O . PRO A 1 94 ? 2.185 -16.278 -30.453 1.00 41.56 94 PRO A O 1
ATOM 737 N N . ASN A 1 95 ? 4.163 -17.170 -31.061 1.00 39.09 95 ASN A N 1
ATOM 738 C CA . ASN A 1 95 ? 4.061 -16.819 -32.471 1.00 39.09 95 ASN A CA 1
ATOM 739 C C . ASN A 1 95 ? 2.754 -17.413 -33.014 1.00 39.09 95 ASN A C 1
ATOM 741 O O . ASN A 1 95 ? 2.658 -18.631 -33.174 1.00 39.09 95 ASN A O 1
ATOM 745 N N . SER A 1 96 ? 1.764 -16.577 -33.323 1.00 43.06 96 SER A N 1
ATOM 746 C CA . SER A 1 96 ? 0.632 -16.964 -34.161 1.00 43.06 96 SER A CA 1
ATOM 747 C C . SER A 1 96 ? 1.094 -17.011 -35.618 1.00 43.06 96 SER A C 1
ATOM 749 O O . SER A 1 96 ? 0.672 -16.243 -36.473 1.00 43.06 96 SER A O 1
ATOM 751 N N . SER A 1 97 ? 2.008 -17.931 -35.917 1.00 44.31 97 SER A N 1
ATOM 752 C CA . SER A 1 97 ? 2.211 -18.395 -37.283 1.00 44.31 97 SER A CA 1
ATOM 753 C C . SER A 1 97 ? 1.277 -19.576 -37.525 1.00 44.31 97 SER A C 1
ATOM 755 O O . SER A 1 97 ? 1.720 -20.721 -37.569 1.00 44.31 97 SER A O 1
ATOM 757 N N . GLU A 1 98 ? -0.014 -19.287 -37.684 1.00 40.88 98 GLU A N 1
ATOM 758 C CA . GLU A 1 98 ? -0.914 -20.161 -38.432 1.00 40.88 98 GLU A CA 1
ATOM 759 C C . GLU A 1 98 ? -0.902 -19.667 -39.883 1.00 40.88 98 GLU A C 1
ATOM 761 O O . GLU A 1 98 ? -1.584 -18.720 -40.268 1.00 40.88 98 GLU A O 1
ATOM 766 N N . LYS A 1 99 ? -0.029 -20.288 -40.685 1.00 40.47 99 LYS A N 1
ATOM 767 C CA . LYS A 1 99 ? -0.180 -20.315 -42.140 1.00 40.47 99 LYS A CA 1
ATOM 768 C C . LYS A 1 99 ? -1.538 -20.950 -42.437 1.00 40.47 99 LYS A C 1
ATOM 770 O O . LYS A 1 99 ? -1.733 -22.113 -42.100 1.00 40.47 99 LYS A O 1
ATOM 775 N N . SER A 1 100 ? -2.399 -20.245 -43.158 1.00 37.62 100 SER A N 1
ATOM 776 C CA . SER A 1 100 ? -3.378 -20.896 -44.022 1.00 37.62 100 SER A CA 1
ATOM 777 C C . SER A 1 100 ? -3.164 -20.390 -45.437 1.00 37.62 100 SER A C 1
ATOM 779 O O . SER A 1 100 ? -3.328 -19.207 -45.725 1.00 37.62 100 SER A O 1
ATOM 781 N N . ASN A 1 101 ? -2.732 -21.315 -46.286 1.00 39.12 101 ASN A N 1
ATOM 782 C CA . ASN A 1 101 ? -2.684 -21.161 -47.727 1.00 39.12 101 ASN A CA 1
ATOM 783 C C . ASN A 1 101 ? -4.122 -21.059 -48.258 1.00 39.12 101 ASN A C 1
ATOM 785 O O . ASN A 1 101 ? -4.960 -21.868 -47.852 1.00 39.12 101 ASN A O 1
ATOM 789 N N . ASN A 1 102 ? -4.383 -20.088 -49.133 1.00 45.16 102 ASN A N 1
ATOM 790 C CA . ASN A 1 102 ? -5.094 -20.224 -50.414 1.00 45.16 102 ASN A CA 1
ATOM 791 C C . ASN A 1 102 ? -5.216 -18.856 -51.084 1.00 45.16 102 ASN A C 1
ATOM 793 O O . ASN A 1 102 ? -5.749 -17.932 -50.432 1.00 45.16 102 ASN A O 1
#

Radius of gyration: 20.7 Å; chains: 1; bounding box: 45×48×66 Å

pLDDT: mean 83.39, std 18.0, range [37.62, 98.56]

Organism: Ricinus communis (NCBI:txid3988)